Protein AF-A0A7S4RDK3-F1 (afdb_monomer_lite)

InterPro domains:
  IPR013057 Amino acid transporter, transmembrane domain [PF01490] (2-150)

Structure (mmCIF, N/CA/C/O backbone):
data_AF-A0A7S4RDK3-F1
#
_entry.id   AF-A0A7S4RDK3-F1
#
loop_
_atom_site.group_PDB
_atom_site.id
_atom_site.type_symbol
_atom_site.label_atom_id
_atom_site.label_alt_id
_atom_site.label_comp_id
_atom_site.label_asym_id
_atom_site.label_entity_id
_atom_site.label_seq_id
_atom_site.pdbx_PDB_ins_code
_atom_site.Cartn_x
_atom_site.Cartn_y
_atom_site.Cartn_z
_atom_site.occupancy
_atom_site.B_iso_or_equiv
_atom_site.auth_seq_id
_atom_site.auth_comp_id
_atom_site.auth_asym_id
_atom_site.auth_atom_id
_atom_site.pdbx_PDB_model_num
ATOM 1 N N . GLU A 1 1 ? -1.260 7.815 32.170 1.00 63.50 1 GLU A N 1
ATOM 2 C CA . GLU A 1 1 ? -1.475 9.069 31.412 1.00 63.50 1 GLU A CA 1
ATOM 3 C C . GLU A 1 1 ? -0.370 9.360 30.392 1.00 63.50 1 GLU A C 1
ATOM 5 O O . GLU A 1 1 ? -0.649 9.299 29.203 1.00 63.50 1 GLU A O 1
ATOM 10 N N . LYS A 1 2 ? 0.894 9.561 30.806 1.00 80.75 2 LYS A N 1
ATOM 11 C CA . LYS A 1 2 ? 2.005 9.892 29.880 1.00 80.75 2 LYS A CA 1
ATOM 12 C C . LYS A 1 2 ? 2.259 8.850 28.773 1.00 80.75 2 LYS A C 1
ATOM 14 O O . LYS A 1 2 ? 2.540 9.223 27.641 1.00 80.75 2 LYS A O 1
ATOM 19 N N . GLY A 1 3 ? 2.102 7.556 29.074 1.00 85.31 3 GLY A N 1
ATOM 20 C CA . GLY A 1 3 ? 2.278 6.474 28.093 1.00 85.31 3 GLY A CA 1
ATOM 21 C C . GLY A 1 3 ? 1.240 6.479 26.964 1.00 85.31 3 GLY A C 1
ATOM 22 O O . GLY A 1 3 ? 1.606 6.314 25.806 1.00 85.31 3 GLY A O 1
ATOM 23 N N . CYS A 1 4 ? -0.035 6.747 27.271 1.00 84.25 4 CYS A N 1
ATOM 24 C CA . CYS A 1 4 ? -1.098 6.807 26.261 1.00 84.25 4 CYS A CA 1
ATOM 25 C C . CYS A 1 4 ? -0.873 7.949 25.265 1.00 84.25 4 CYS A C 1
ATOM 27 O O . CYS A 1 4 ? -1.130 7.785 24.078 1.00 84.25 4 CYS A O 1
ATOM 29 N N . ILE A 1 5 ? -0.353 9.084 25.743 1.00 89.88 5 ILE A N 1
ATOM 30 C CA . ILE A 1 5 ? -0.029 10.238 24.898 1.00 89.88 5 ILE A CA 1
ATOM 31 C C . ILE A 1 5 ? 1.131 9.898 23.954 1.00 89.88 5 ILE A C 1
ATOM 33 O O . ILE A 1 5 ? 1.032 10.169 22.760 1.00 89.88 5 ILE A O 1
ATOM 37 N N . CYS A 1 6 ? 2.193 9.249 24.451 1.00 91.62 6 CYS A N 1
ATOM 38 C CA . CYS A 1 6 ? 3.289 8.784 23.594 1.00 91.62 6 CYS A CA 1
ATOM 39 C C . CYS A 1 6 ? 2.802 7.804 22.523 1.00 91.62 6 CYS A C 1
ATOM 41 O O . CYS A 1 6 ? 3.094 8.001 21.348 1.00 91.62 6 CYS A O 1
ATOM 43 N N . ILE A 1 7 ? 2.033 6.783 22.910 1.00 89.62 7 ILE A N 1
ATOM 44 C CA . ILE A 1 7 ? 1.526 5.773 21.970 1.00 89.62 7 ILE A CA 1
ATOM 45 C C . ILE A 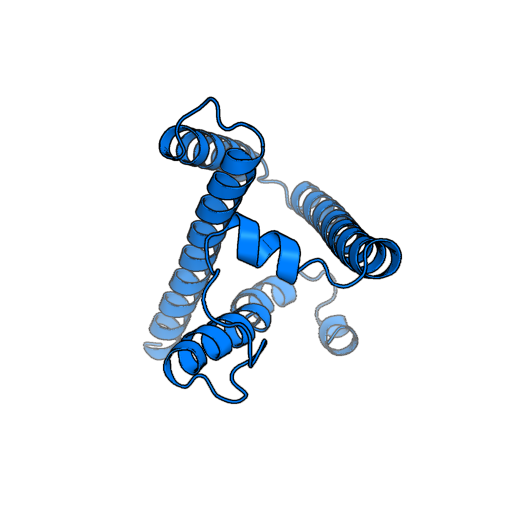1 7 ? 0.620 6.431 20.929 1.00 89.62 7 ILE A C 1
ATOM 47 O O . ILE A 1 7 ? 0.807 6.225 19.736 1.00 89.62 7 ILE A O 1
ATOM 51 N N . SER A 1 8 ? -0.314 7.282 21.360 1.00 87.75 8 SER A N 1
ATOM 52 C CA . SER A 1 8 ? -1.202 7.993 20.442 1.00 87.75 8 SER A CA 1
ATOM 53 C C . SER A 1 8 ? -0.423 8.864 19.457 1.00 87.75 8 SER A C 1
ATOM 55 O O . SER A 1 8 ? -0.755 8.866 18.277 1.00 87.75 8 SER A O 1
ATOM 57 N N . SER A 1 9 ? 0.614 9.572 19.914 1.00 90.69 9 SER A N 1
ATOM 58 C CA . SER A 1 9 ? 1.472 10.393 19.052 1.00 90.69 9 SER A CA 1
ATOM 59 C C . SER A 1 9 ? 2.171 9.556 17.977 1.00 90.69 9 SER A C 1
ATOM 61 O O . SER A 1 9 ? 2.128 9.906 16.799 1.00 90.69 9 SER A O 1
ATOM 63 N N . VAL A 1 10 ? 2.750 8.412 18.362 1.00 91.31 10 VAL A N 1
ATOM 64 C CA . VAL A 1 10 ? 3.424 7.497 17.426 1.00 91.31 10 VAL A CA 1
ATOM 65 C C . VAL A 1 10 ? 2.442 6.934 16.397 1.00 91.31 10 VAL A C 1
ATOM 67 O O . VAL A 1 10 ? 2.738 6.978 15.208 1.00 91.31 10 VAL A O 1
ATOM 70 N N . LEU A 1 11 ? 1.253 6.490 16.819 1.00 90.38 11 LEU A N 1
ATOM 71 C CA . LEU A 1 11 ? 0.239 5.956 15.901 1.00 90.38 11 LEU A CA 1
ATOM 72 C C . LEU A 1 11 ? -0.266 7.013 14.907 1.00 90.38 11 LEU A C 1
ATOM 74 O O . LEU A 1 11 ? -0.461 6.717 13.729 1.00 90.38 11 LEU A O 1
ATOM 78 N N . TYR A 1 12 ? -0.454 8.260 15.353 1.00 89.81 12 TYR A N 1
ATOM 79 C CA . TYR A 1 12 ? -0.811 9.356 14.448 1.00 89.81 12 TYR A CA 1
ATOM 80 C C . TYR A 1 12 ? 0.308 9.660 13.449 1.00 89.81 12 TYR A C 1
ATOM 82 O O . TYR A 1 12 ? 0.024 9.916 12.279 1.00 89.81 12 TYR A O 1
ATOM 90 N N . PHE A 1 13 ? 1.567 9.607 13.887 1.00 92.25 13 PHE A N 1
ATOM 91 C CA . PHE A 1 13 ? 2.714 9.793 13.004 1.00 92.25 13 PHE A CA 1
ATOM 92 C C . PHE A 1 13 ? 2.847 8.659 11.977 1.00 92.25 13 PHE A C 1
ATOM 94 O O . PHE A 1 13 ? 3.096 8.934 10.805 1.00 92.25 13 PHE A O 1
ATOM 101 N N . GLU A 1 14 ? 2.618 7.403 12.375 1.00 90.88 14 GLU A N 1
ATOM 102 C CA . GLU A 1 14 ? 2.571 6.260 11.454 1.00 90.88 14 GLU A CA 1
ATOM 103 C C . GLU A 1 14 ? 1.494 6.445 10.386 1.00 90.88 14 GLU A C 1
ATOM 105 O O . GLU A 1 14 ? 1.795 6.370 9.195 1.00 90.88 14 GLU A O 1
ATOM 110 N N . LEU A 1 15 ? 0.257 6.756 10.791 1.00 89.69 15 LEU A N 1
ATOM 111 C CA . LEU A 1 15 ? -0.847 6.990 9.857 1.00 89.69 15 LEU A CA 1
ATOM 112 C C . LEU A 1 15 ? -0.542 8.143 8.895 1.00 89.69 15 LEU A C 1
ATOM 114 O O . LEU A 1 15 ? -0.794 8.033 7.698 1.00 89.69 15 LEU A O 1
ATOM 118 N N . PHE A 1 16 ? 0.038 9.234 9.395 1.00 90.44 16 PHE A N 1
ATOM 119 C CA . PHE A 1 16 ? 0.457 10.357 8.561 1.00 90.44 16 PHE A CA 1
ATOM 120 C C . PHE A 1 16 ? 1.540 9.956 7.548 1.00 90.44 16 PHE A C 1
ATOM 122 O O . PHE A 1 16 ? 1.427 10.281 6.366 1.00 90.44 16 PHE A O 1
ATOM 129 N N . SER A 1 17 ? 2.559 9.211 7.981 1.00 90.69 17 SER A N 1
ATOM 130 C CA . SER A 1 17 ? 3.629 8.722 7.105 1.00 90.69 17 SER A CA 1
ATOM 131 C C . SER A 1 17 ? 3.087 7.813 5.995 1.00 90.69 17 SER A C 1
ATOM 133 O O . SER A 1 17 ? 3.425 7.993 4.825 1.00 90.69 17 SER A O 1
ATOM 135 N N . VAL A 1 18 ? 2.165 6.902 6.331 1.00 89.56 18 VAL A N 1
ATOM 136 C CA . VAL A 1 18 ? 1.473 6.028 5.365 1.00 89.56 18 VAL A CA 1
ATOM 137 C C . VAL A 1 18 ? 0.741 6.850 4.298 1.00 89.56 18 VAL A C 1
ATOM 139 O O . VAL A 1 18 ? 0.847 6.550 3.108 1.00 89.56 18 VAL A O 1
ATOM 142 N N . LEU A 1 19 ? 0.038 7.918 4.694 1.00 87.62 19 LEU A N 1
ATOM 143 C CA . LEU A 1 19 ? -0.643 8.808 3.747 1.00 87.62 19 LEU A CA 1
ATOM 144 C C . LEU A 1 19 ? 0.343 9.490 2.790 1.00 87.62 19 LEU A C 1
ATOM 146 O O . LEU A 1 19 ? 0.092 9.538 1.585 1.00 87.62 19 LEU A O 1
ATOM 150 N N . CYS A 1 20 ? 1.474 9.979 3.301 1.00 89.19 20 CYS A N 1
ATOM 151 C CA . CYS A 1 20 ? 2.523 10.576 2.475 1.00 89.19 20 CYS A CA 1
ATOM 152 C C . CYS A 1 20 ? 3.077 9.577 1.448 1.00 89.19 20 CYS A C 1
ATOM 154 O O . CYS A 1 20 ? 3.203 9.922 0.272 1.00 89.19 20 CYS A O 1
ATOM 156 N N . ILE A 1 21 ? 3.353 8.336 1.867 1.00 89.88 21 ILE A N 1
ATOM 157 C CA . ILE A 1 21 ? 3.845 7.268 0.982 1.00 89.88 21 ILE A CA 1
ATOM 158 C C . ILE A 1 21 ? 2.839 6.988 -0.142 1.00 89.88 21 ILE A C 1
ATOM 160 O O . ILE A 1 21 ? 3.235 6.884 -1.303 1.00 89.88 21 ILE A O 1
ATOM 164 N N . PHE A 1 22 ? 1.538 6.928 0.163 1.00 87.62 22 PHE A N 1
ATOM 165 C CA . PHE A 1 22 ? 0.516 6.720 -0.865 1.00 87.62 22 PHE A CA 1
ATOM 166 C C . PHE A 1 22 ? 0.413 7.877 -1.860 1.00 87.62 22 PHE A C 1
ATOM 168 O O . PHE A 1 22 ? 0.269 7.624 -3.055 1.00 87.62 22 PHE A O 1
ATOM 175 N N . ILE A 1 23 ? 0.521 9.131 -1.410 1.00 87.06 23 ILE A N 1
ATOM 176 C CA . ILE A 1 23 ? 0.516 10.292 -2.316 1.00 87.06 23 ILE A CA 1
ATOM 177 C C . ILE A 1 23 ? 1.714 10.239 -3.267 1.00 87.06 23 ILE A C 1
ATOM 179 O O . ILE A 1 23 ? 1.546 10.458 -4.467 1.00 87.06 23 ILE A O 1
ATOM 183 N N . VAL A 1 24 ? 2.906 9.921 -2.751 1.00 88.19 24 VAL A N 1
ATOM 184 C CA . VAL A 1 24 ? 4.114 9.788 -3.578 1.00 88.19 24 VAL A CA 1
ATOM 185 C C . VAL A 1 24 ? 3.950 8.657 -4.589 1.00 88.19 24 VAL A C 1
ATOM 187 O O . VAL A 1 24 ? 4.120 8.884 -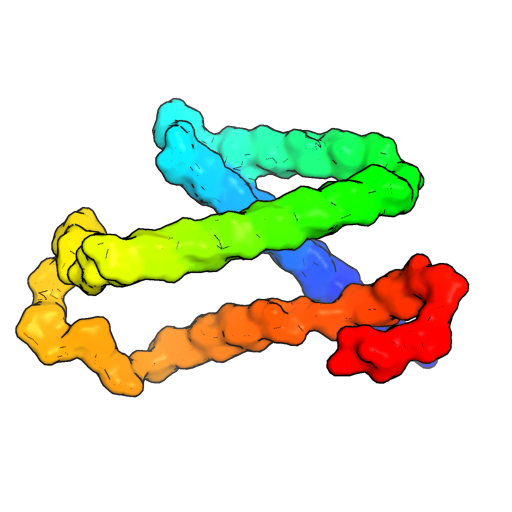5.783 1.00 88.19 24 VAL A O 1
ATOM 190 N N . SER A 1 25 ? 3.516 7.478 -4.139 1.00 87.81 25 SER A N 1
ATOM 191 C CA . SER A 1 25 ? 3.319 6.315 -5.010 1.00 87.81 25 SER A CA 1
ATOM 192 C C . SER A 1 25 ? 2.281 6.568 -6.109 1.00 87.81 25 SER A C 1
ATOM 194 O O . SER A 1 25 ? 2.492 6.185 -7.258 1.00 87.81 25 SER A O 1
ATOM 196 N N . LEU A 1 26 ? 1.179 7.258 -5.802 1.00 86.50 26 LEU A N 1
ATOM 197 C CA . LEU A 1 26 ? 0.193 7.661 -6.807 1.00 86.50 26 LEU A CA 1
ATOM 198 C C . LEU A 1 26 ? 0.767 8.663 -7.815 1.00 86.50 26 LEU A C 1
ATOM 200 O O . LEU A 1 26 ? 0.467 8.564 -9.004 1.00 86.50 26 LEU A O 1
ATOM 204 N N . GLY A 1 27 ? 1.592 9.607 -7.352 1.00 85.25 27 GLY A N 1
ATOM 205 C CA . GLY A 1 27 ? 2.311 1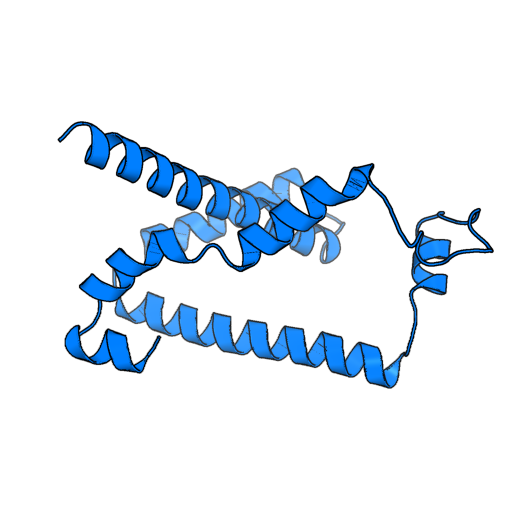0.544 -8.214 1.00 85.25 27 GLY A CA 1
ATOM 206 C C . GLY A 1 27 ? 3.226 9.826 -9.206 1.00 85.25 27 GLY A C 1
ATOM 207 O O . GLY A 1 27 ? 3.161 10.113 -10.399 1.00 85.25 27 GLY A O 1
ATOM 208 N N . ASP A 1 28 ? 3.996 8.845 -8.734 1.00 85.44 28 ASP A N 1
ATOM 209 C CA . ASP A 1 28 ? 4.890 8.042 -9.574 1.00 85.44 28 ASP A CA 1
ATOM 210 C C . ASP A 1 28 ? 4.117 7.186 -10.588 1.00 85.44 28 ASP A C 1
ATOM 212 O O . ASP A 1 28 ? 4.472 7.147 -11.766 1.00 85.44 28 ASP A O 1
ATOM 216 N N . HIS A 1 29 ? 3.023 6.536 -10.172 1.00 86.62 29 HIS A N 1
ATOM 217 C CA . HIS A 1 29 ? 2.181 5.748 -11.080 1.00 86.62 29 HIS A CA 1
ATOM 218 C C . HIS A 1 29 ? 1.539 6.608 -12.174 1.00 86.62 29 HIS A C 1
ATOM 220 O O . HIS A 1 29 ? 1.465 6.189 -13.330 1.00 86.62 29 HIS A O 1
ATOM 226 N N . LEU A 1 30 ? 1.099 7.821 -11.832 1.00 84.69 30 LEU A N 1
ATOM 227 C CA . LEU A 1 30 ? 0.553 8.764 -12.805 1.00 84.69 30 LEU A CA 1
ATOM 228 C C . LEU A 1 30 ? 1.653 9.306 -13.733 1.00 84.69 30 LEU A C 1
ATOM 230 O O . LEU A 1 30 ? 1.431 9.403 -14.937 1.00 84.69 30 LEU A O 1
ATOM 234 N N . HIS A 1 31 ? 2.849 9.529 -13.175 1.00 82.94 31 HIS A N 1
ATOM 235 C CA . HIS A 1 31 ? 4.145 9.635 -13.851 1.00 82.94 31 HIS A CA 1
ATOM 236 C C . HIS A 1 31 ? 4.277 8.684 -15.039 1.00 82.94 31 HIS A C 1
ATOM 238 O O . HIS A 1 31 ? 4.416 9.069 -16.201 1.00 82.94 31 HIS A O 1
ATOM 244 N N . LEU A 1 32 ? 4.236 7.398 -14.707 1.00 83.50 32 LEU A N 1
ATOM 245 C CA . LEU A 1 32 ? 4.422 6.312 -15.660 1.00 83.50 32 LEU A CA 1
ATOM 246 C C . LEU A 1 32 ? 3.328 6.277 -16.735 1.00 83.50 32 LEU A C 1
ATOM 248 O O . LEU A 1 32 ? 3.609 5.880 -17.864 1.00 83.50 32 LEU A O 1
ATOM 252 N N . LEU A 1 33 ? 2.102 6.694 -16.406 1.00 84.25 33 LEU A N 1
ATOM 253 C CA . LEU A 1 33 ? 0.979 6.696 -17.343 1.00 84.25 33 LEU A CA 1
ATOM 254 C C . LEU A 1 33 ? 0.991 7.909 -18.289 1.00 84.25 33 LEU A C 1
ATOM 256 O O . LEU A 1 33 ? 0.621 7.781 -19.455 1.00 84.25 33 LEU A O 1
ATOM 260 N N . ILE A 1 34 ? 1.395 9.085 -17.798 1.00 83.62 34 ILE A N 1
ATOM 261 C CA . ILE A 1 34 ? 1.392 10.352 -18.540 1.00 83.62 34 ILE A CA 1
ATOM 262 C C . ILE A 1 34 ? 2.756 11.041 -18.355 1.00 83.62 34 ILE A C 1
ATOM 264 O O . ILE A 1 34 ? 2.900 11.953 -17.542 1.00 83.62 34 ILE A O 1
ATOM 268 N N . PRO A 1 35 ? 3.777 10.675 -19.147 1.00 79.81 35 PRO A N 1
ATOM 269 C CA . PRO A 1 35 ? 5.118 11.248 -19.008 1.00 79.81 35 PRO A CA 1
ATOM 270 C C . PRO A 1 35 ? 5.221 12.704 -19.500 1.00 79.81 35 PRO A C 1
ATOM 272 O O . PRO A 1 35 ? 6.275 13.326 -19.387 1.00 79.81 35 PRO A O 1
ATOM 275 N N . SER A 1 36 ? 4.148 13.271 -20.065 1.00 77.38 36 SER A N 1
ATOM 276 C CA . SER A 1 36 ? 4.139 14.623 -20.641 1.00 77.38 36 SER A CA 1
ATOM 277 C C . SER A 1 36 ? 4.121 15.750 -19.604 1.00 77.38 36 SER A C 1
ATOM 279 O O . SER A 1 36 ? 4.433 16.891 -19.941 1.00 77.38 36 SER A O 1
ATOM 281 N N . ILE A 1 37 ? 3.766 15.456 -18.352 1.00 77.06 37 ILE A N 1
ATOM 282 C CA . ILE A 1 37 ? 3.679 16.439 -17.267 1.00 77.06 37 ILE A CA 1
ATOM 283 C C . ILE A 1 37 ? 4.726 16.097 -16.195 1.00 77.06 37 ILE A C 1
ATOM 285 O O . ILE A 1 37 ? 4.978 14.930 -15.894 1.00 77.06 37 ILE A O 1
ATOM 289 N N . SER A 1 38 ? 5.343 17.120 -15.595 1.00 77.00 38 SER A N 1
ATOM 290 C CA . SER A 1 38 ? 6.348 16.957 -14.534 1.00 77.00 38 SER A CA 1
ATOM 291 C C . SER A 1 38 ? 5.812 16.155 -13.337 1.00 77.00 38 SER A C 1
ATOM 293 O O . SER A 1 38 ? 4.670 16.347 -12.913 1.00 77.00 38 SER A O 1
ATOM 295 N N . MET A 1 39 ? 6.657 15.300 -12.751 1.00 73.31 39 MET A N 1
ATOM 296 C CA . MET A 1 39 ? 6.357 14.517 -11.540 1.00 73.31 39 MET A CA 1
ATOM 297 C C . MET A 1 39 ? 5.787 15.377 -10.410 1.00 73.31 39 MET A C 1
ATOM 299 O O . MET A 1 39 ? 4.776 15.035 -9.799 1.00 73.31 39 MET A O 1
ATOM 303 N N . THR A 1 40 ? 6.386 16.546 -10.175 1.00 74.50 40 THR A N 1
ATOM 304 C CA . THR A 1 40 ? 5.960 17.466 -9.114 1.00 74.50 40 THR A CA 1
ATOM 305 C C . THR A 1 40 ? 4.527 17.950 -9.330 1.00 74.50 40 THR A C 1
ATOM 307 O O . THR A 1 40 ? 3.750 18.040 -8.382 1.00 74.50 40 THR A O 1
ATOM 310 N N . SER A 1 41 ? 4.144 18.215 -10.580 1.00 76.50 41 SER A N 1
ATOM 311 C CA . SER A 1 41 ? 2.785 18.634 -10.919 1.00 76.50 41 SER A CA 1
ATOM 312 C C . SER A 1 41 ? 1.782 17.500 -10.708 1.00 76.50 41 SER A C 1
ATOM 314 O O . SER A 1 41 ? 0.709 17.750 -10.166 1.00 76.50 41 SER A O 1
ATOM 316 N N . HIS A 1 42 ? 2.135 16.253 -11.038 1.00 79.12 42 HIS A N 1
ATOM 317 C CA . HIS A 1 42 ? 1.284 15.096 -10.747 1.00 79.12 42 HIS A CA 1
ATOM 318 C C . HIS A 1 42 ? 1.074 14.884 -9.250 1.00 79.12 42 HIS A C 1
ATOM 320 O O . HIS A 1 42 ? -0.064 14.698 -8.827 1.00 79.12 42 HIS A O 1
ATOM 326 N N . MET A 1 43 ? 2.127 14.985 -8.435 1.00 74.50 43 MET A N 1
ATOM 327 C CA . MET A 1 43 ? 2.001 14.874 -6.978 1.00 74.50 43 MET A CA 1
ATOM 328 C C . MET A 1 43 ? 1.062 15.943 -6.405 1.00 74.50 43 MET A C 1
ATOM 330 O O . MET A 1 43 ? 0.228 15.638 -5.555 1.00 74.50 43 MET A O 1
ATOM 334 N N . ILE A 1 44 ? 1.147 17.185 -6.899 1.00 76.94 44 ILE A N 1
ATOM 335 C CA . ILE A 1 44 ? 0.265 18.285 -6.479 1.00 76.94 44 ILE A CA 1
ATOM 336 C C . ILE A 1 44 ? -1.184 18.022 -6.908 1.00 76.94 44 ILE A C 1
ATOM 338 O O . ILE A 1 44 ? -2.100 18.211 -6.108 1.00 76.94 44 ILE A O 1
ATOM 342 N N . ILE A 1 45 ? -1.403 17.555 -8.141 1.00 80.31 45 ILE A N 1
ATOM 343 C CA . ILE A 1 45 ? -2.739 17.219 -8.652 1.00 80.31 45 ILE A CA 1
ATOM 344 C C . ILE A 1 45 ? -3.353 16.083 -7.833 1.00 80.31 45 ILE A C 1
ATOM 346 O O . ILE A 1 45 ? -4.505 16.190 -7.418 1.00 80.31 45 ILE A O 1
ATOM 350 N N . VAL A 1 46 ? -2.591 15.024 -7.555 1.00 79.38 46 VAL A N 1
ATOM 351 C CA . VAL A 1 46 ? -3.024 13.892 -6.726 1.00 79.38 46 VAL A CA 1
ATOM 352 C C . VAL A 1 46 ? -3.358 14.363 -5.314 1.00 79.38 46 VAL A C 1
ATOM 354 O O . VAL A 1 46 ? -4.449 14.076 -4.829 1.00 79.38 46 VAL A O 1
ATOM 357 N N . ALA A 1 47 ? -2.480 15.139 -4.672 1.00 76.31 47 ALA A N 1
ATOM 358 C CA . ALA A 1 47 ? -2.722 15.669 -3.333 1.00 76.31 47 ALA A CA 1
ATOM 359 C C . ALA A 1 47 ? -3.997 16.525 -3.287 1.00 76.31 47 ALA A C 1
ATOM 361 O O . ALA A 1 47 ? -4.850 16.320 -2.426 1.00 76.31 47 ALA A O 1
ATOM 362 N N . HIS A 1 48 ? -4.184 17.430 -4.249 1.00 77.50 48 HIS A N 1
ATOM 363 C CA . HIS A 1 48 ? -5.383 18.262 -4.330 1.00 77.50 48 HIS A CA 1
ATOM 364 C C . HIS A 1 48 ? -6.647 17.420 -4.570 1.00 77.50 48 HIS A C 1
ATOM 366 O O . HIS A 1 48 ? -7.649 17.579 -3.874 1.00 77.50 48 HIS A O 1
ATOM 372 N N . THR A 1 49 ? -6.569 16.455 -5.488 1.00 78.94 49 THR A N 1
ATOM 373 C CA . THR A 1 49 ? -7.675 15.557 -5.849 1.00 78.94 49 THR A CA 1
ATOM 374 C C . THR A 1 49 ? -8.036 14.585 -4.735 1.00 78.94 49 THR A C 1
ATOM 376 O O . THR A 1 49 ? -9.181 14.167 -4.686 1.00 78.94 49 THR A O 1
ATOM 379 N N . LEU A 1 50 ? -7.117 14.225 -3.832 1.00 76.69 50 LEU A N 1
ATOM 380 C CA . LEU A 1 50 ? -7.411 13.411 -2.646 1.00 76.69 50 LEU A CA 1
ATOM 381 C C . LEU A 1 50 ? -7.941 14.246 -1.481 1.00 76.69 50 LEU A C 1
ATOM 383 O O . LEU A 1 50 ? -8.845 13.803 -0.774 1.00 76.69 50 LEU A O 1
ATOM 387 N N . ILE A 1 51 ? -7.434 15.464 -1.285 1.00 74.81 51 ILE A N 1
ATOM 388 C CA . ILE A 1 51 ? -7.891 16.350 -0.205 1.00 74.81 51 ILE A CA 1
ATOM 389 C C . ILE A 1 51 ? -9.358 16.754 -0.411 1.00 74.81 51 ILE A C 1
ATOM 391 O O . ILE A 1 51 ? -10.130 16.750 0.547 1.00 74.81 51 ILE A O 1
ATOM 395 N N . ILE A 1 52 ? -9.769 17.036 -1.652 1.00 73.25 52 ILE A N 1
ATOM 396 C CA . ILE A 1 52 ? -11.145 17.432 -1.997 1.00 73.25 52 ILE A CA 1
ATOM 397 C C . ILE A 1 52 ? -12.203 16.394 -1.555 1.00 73.25 52 ILE A C 1
ATOM 399 O O . ILE A 1 52 ? -13.102 16.756 -0.795 1.00 73.25 52 ILE A O 1
ATOM 403 N N . PRO A 1 53 ? -12.135 15.108 -1.951 1.00 66.81 53 PRO A N 1
ATOM 404 C CA . PRO A 1 53 ? -13.075 14.088 -1.513 1.00 66.81 53 PRO A CA 1
ATOM 405 C C . PRO A 1 53 ? -12.886 13.751 -0.036 1.00 66.81 53 PRO A C 1
ATOM 407 O O . PRO A 1 53 ? -13.877 13.489 0.630 1.00 66.81 53 PRO A O 1
ATOM 410 N N . THR A 1 54 ? -11.675 13.827 0.525 1.00 68.00 54 THR A N 1
ATOM 411 C CA . THR A 1 54 ? -11.476 13.593 1.969 1.00 68.00 54 THR A CA 1
ATOM 412 C C . THR A 1 54 ? -12.191 14.653 2.818 1.00 68.00 54 THR A C 1
ATOM 414 O O . THR A 1 54 ? -12.753 14.332 3.863 1.00 68.00 54 THR A O 1
ATOM 417 N N . ALA A 1 55 ? -12.257 15.903 2.345 1.00 66.31 55 ALA A N 1
ATOM 418 C CA . ALA A 1 55 ? -13.026 16.969 2.986 1.00 66.31 55 ALA A CA 1
ATOM 419 C C . ALA A 1 55 ? -14.550 16.834 2.775 1.00 66.31 55 ALA A C 1
ATOM 421 O O . ALA A 1 55 ? -15.328 17.255 3.635 1.00 66.31 55 ALA A O 1
ATOM 422 N N . LEU A 1 56 ? -14.986 16.242 1.654 1.00 61.94 56 LEU A N 1
ATOM 423 C CA . LEU A 1 56 ? -16.402 16.131 1.273 1.00 61.94 56 LEU A CA 1
ATOM 424 C C . LEU A 1 56 ? -17.078 14.830 1.754 1.00 61.94 56 LEU A C 1
ATOM 426 O O . LEU A 1 56 ? -18.274 14.824 2.039 1.00 61.94 56 LEU A O 1
ATOM 430 N N . LEU A 1 57 ? -16.328 13.733 1.908 1.00 57.88 57 LEU A N 1
ATOM 431 C CA . LEU A 1 57 ? -16.794 12.404 2.336 1.00 57.88 57 LEU A CA 1
ATOM 432 C C . LEU A 1 57 ? -17.003 12.318 3.859 1.00 57.88 57 LEU A C 1
ATOM 434 O O . LEU A 1 57 ? -16.633 11.345 4.512 1.00 57.88 57 LEU A O 1
ATOM 438 N N . ARG A 1 58 ? -17.667 13.324 4.439 1.00 57.19 58 ARG A N 1
ATOM 439 C CA . ARG A 1 58 ? -18.006 13.387 5.872 1.00 57.19 58 ARG A CA 1
ATOM 440 C C . ARG A 1 58 ? -19.040 12.330 6.295 1.00 57.19 58 ARG A C 1
ATOM 442 O O . ARG A 1 58 ? -19.360 12.215 7.476 1.00 57.19 58 ARG A O 1
ATOM 449 N N . THR A 1 59 ? -19.584 11.557 5.352 1.00 61.69 59 THR A N 1
ATOM 450 C CA . THR A 1 59 ? -20.575 10.510 5.627 1.00 61.69 59 THR A CA 1
ATOM 451 C C . THR A 1 59 ? -19.920 9.118 5.614 1.00 61.69 59 THR A C 1
ATOM 453 O O . THR A 1 59 ? -19.441 8.683 4.563 1.00 61.69 59 THR A O 1
ATOM 456 N N . PRO A 1 60 ? -19.967 8.351 6.723 1.00 63.34 60 PRO A N 1
ATOM 457 C CA . PRO A 1 60 ? -19.279 7.055 6.863 1.00 63.34 60 PRO A CA 1
ATOM 458 C C . PRO A 1 60 ? -19.714 5.988 5.839 1.00 63.34 60 PRO A C 1
ATOM 460 O O . PRO A 1 60 ? -18.990 5.030 5.579 1.00 63.34 60 PRO A O 1
ATOM 463 N N . ARG A 1 61 ? -20.881 6.161 5.204 1.00 68.62 61 ARG A N 1
ATOM 464 C CA . ARG A 1 61 ? -21.416 5.240 4.191 1.00 68.62 61 ARG A CA 1
ATOM 465 C C . ARG A 1 61 ? -20.632 5.253 2.874 1.00 68.62 61 ARG A C 1
ATOM 467 O O . ARG A 1 61 ? -20.478 4.202 2.261 1.00 68.62 61 ARG A O 1
ATOM 474 N N . HIS A 1 62 ? -20.125 6.407 2.440 1.00 71.62 62 HIS A N 1
ATOM 475 C CA . HIS A 1 62 ? -19.366 6.492 1.187 1.00 71.62 62 HIS A CA 1
ATOM 476 C C . HIS A 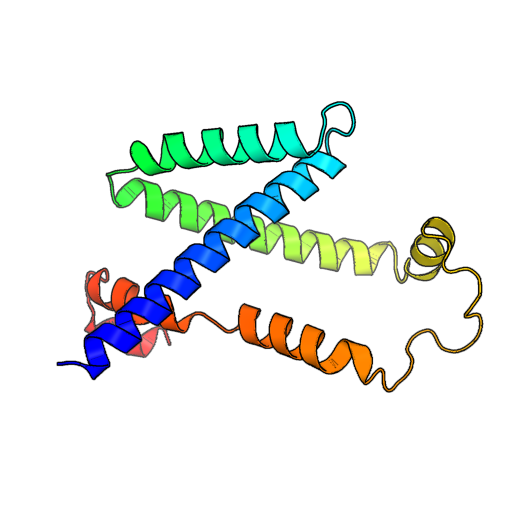1 62 ? -17.952 5.918 1.332 1.00 71.62 62 HIS A C 1
ATOM 478 O O . HIS A 1 62 ? -17.439 5.310 0.395 1.00 71.62 62 HIS A O 1
ATOM 484 N N . LEU A 1 63 ? -17.363 6.025 2.527 1.00 76.31 63 LEU A N 1
ATOM 485 C CA . LEU A 1 63 ? -16.059 5.438 2.834 1.00 76.31 63 LEU A CA 1
ATOM 486 C C . LEU A 1 63 ? -16.094 3.901 2.763 1.00 76.31 63 LEU A C 1
ATOM 488 O O . LEU A 1 63 ? -15.167 3.279 2.251 1.00 76.31 63 LEU A O 1
ATOM 492 N N . SER A 1 64 ? -17.200 3.287 3.199 1.00 80.19 64 SER A N 1
ATOM 493 C CA . SER A 1 64 ? -17.409 1.839 3.069 1.00 80.19 64 SER A CA 1
ATOM 494 C C . SER A 1 64 ? -17.488 1.389 1.605 1.00 80.19 64 SER A C 1
ATOM 496 O O . SER A 1 64 ? -16.894 0.372 1.257 1.00 80.19 64 SER A O 1
ATOM 498 N N . TYR A 1 65 ? -18.147 2.158 0.732 1.00 82.19 65 TYR A N 1
ATOM 499 C CA . TYR A 1 65 ? -18.188 1.854 -0.703 1.00 82.19 65 TYR A CA 1
ATOM 500 C C . TYR A 1 65 ? -16.800 1.962 -1.349 1.00 82.19 65 TYR A C 1
ATOM 502 O O . TYR A 1 65 ? -16.400 1.077 -2.102 1.00 82.19 65 TYR A O 1
ATOM 510 N N . LEU A 1 66 ? -16.037 3.004 -0.999 1.00 83.94 66 LEU A N 1
ATOM 511 C CA . LEU A 1 66 ? -14.668 3.186 -1.484 1.00 83.94 66 LEU A CA 1
ATOM 512 C C . LEU A 1 66 ? -13.752 2.022 -1.070 1.00 83.94 66 LEU A C 1
ATOM 514 O O . LEU A 1 66 ? -12.950 1.566 -1.879 1.00 83.94 66 LEU A O 1
ATOM 518 N N . SER A 1 67 ? -13.916 1.495 0.147 1.00 86.31 67 SER A N 1
ATOM 519 C CA . SER A 1 67 ? -13.179 0.315 0.624 1.00 86.31 67 SER A CA 1
ATOM 520 C C . SER A 1 67 ? -13.466 -0.945 -0.209 1.00 86.31 67 SER A C 1
ATOM 522 O O . SER A 1 67 ? -12.542 -1.665 -0.592 1.00 86.31 67 SER A O 1
ATOM 524 N N . VAL A 1 68 ? -14.733 -1.188 -0.569 1.00 90.62 68 VAL A N 1
ATOM 525 C CA . VAL A 1 68 ? -15.107 -2.315 -1.445 1.00 90.62 68 VAL A CA 1
ATOM 526 C C . VAL A 1 68 ? -14.486 -2.156 -2.831 1.00 90.62 68 VAL A C 1
ATOM 528 O O . VAL A 1 68 ? -13.892 -3.102 -3.342 1.00 90.62 68 VAL A O 1
ATOM 531 N N . VAL A 1 69 ? -14.562 -0.958 -3.419 1.00 91.00 69 VAL A N 1
ATOM 532 C CA . VAL A 1 69 ? -13.918 -0.661 -4.709 1.00 91.00 69 VAL A CA 1
ATOM 533 C C . VAL A 1 69 ? -12.409 -0.898 -4.630 1.00 91.00 69 VAL A C 1
ATOM 535 O O . VAL A 1 69 ? -11.850 -1.545 -5.512 1.00 91.00 69 VAL A O 1
ATOM 538 N N . GLY A 1 70 ? -11.762 -0.446 -3.552 1.00 88.81 70 GLY A N 1
ATOM 539 C CA . GLY A 1 70 ? -10.343 -0.692 -3.298 1.00 88.81 70 GLY A CA 1
ATOM 540 C C . GLY A 1 70 ? -10.008 -2.181 -3.223 1.00 88.81 70 GLY A C 1
ATOM 541 O O . GLY A 1 70 ? -9.040 -2.618 -3.832 1.00 88.81 70 GLY A O 1
ATOM 542 N N . THR A 1 71 ? -10.845 -2.977 -2.556 1.00 92.56 71 THR A N 1
ATOM 543 C CA . THR A 1 71 ? -10.653 -4.432 -2.436 1.00 92.56 71 THR A CA 1
ATOM 544 C C . THR A 1 71 ? -10.797 -5.139 -3.785 1.00 92.56 71 THR A C 1
ATOM 546 O O . THR A 1 71 ? -10.017 -6.024 -4.121 1.00 92.56 71 THR A O 1
ATOM 549 N N . VAL A 1 72 ? -11.771 -4.742 -4.607 1.00 95.69 72 VAL A N 1
ATOM 550 C CA . VAL A 1 72 ? -11.908 -5.294 -5.964 1.00 95.69 72 VAL A CA 1
ATOM 551 C C . VAL A 1 72 ? -10.711 -4.897 -6.831 1.00 95.69 72 VAL A C 1
ATOM 553 O O . VAL A 1 72 ? -10.191 -5.727 -7.574 1.00 95.69 72 VAL A O 1
ATOM 556 N N . ALA A 1 73 ? -10.232 -3.656 -6.704 1.00 93.31 73 ALA A N 1
ATOM 557 C CA . ALA A 1 73 ? -9.048 -3.187 -7.414 1.00 93.31 73 ALA A CA 1
ATOM 558 C C . ALA A 1 73 ? -7.784 -3.971 -7.017 1.00 93.31 73 ALA A C 1
ATOM 560 O O . ALA A 1 73 ? -7.024 -4.366 -7.899 1.00 93.31 73 ALA A O 1
ATOM 561 N N . THR A 1 74 ? -7.570 -4.263 -5.728 1.00 93.12 74 THR A N 1
ATOM 562 C CA . THR A 1 74 ? -6.414 -5.065 -5.291 1.00 93.12 74 THR A CA 1
ATOM 563 C C . THR A 1 74 ? -6.485 -6.497 -5.814 1.00 93.12 74 THR A C 1
ATOM 565 O O . THR A 1 74 ? -5.480 -7.002 -6.311 1.00 93.12 74 THR A O 1
ATOM 568 N N . ILE A 1 75 ? -7.663 -7.132 -5.797 1.00 95.94 75 ILE A N 1
ATOM 569 C CA . ILE A 1 75 ? -7.865 -8.463 -6.393 1.00 95.94 75 ILE A CA 1
ATOM 570 C C . ILE A 1 75 ? -7.535 -8.439 -7.892 1.00 95.94 75 ILE A C 1
ATOM 572 O O . ILE A 1 75 ? -6.821 -9.315 -8.378 1.00 95.94 75 ILE A O 1
ATOM 576 N N . ALA A 1 76 ? -8.008 -7.426 -8.622 1.00 95.31 76 ALA A N 1
ATOM 577 C CA . ALA A 1 76 ? -7.734 -7.285 -10.049 1.00 95.31 76 ALA A CA 1
ATOM 578 C C . ALA A 1 76 ? -6.232 -7.125 -10.342 1.00 95.31 76 ALA A C 1
ATOM 580 O O . ALA A 1 76 ? -5.726 -7.760 -11.264 1.00 95.31 76 ALA A O 1
ATOM 581 N N . VAL A 1 77 ? -5.508 -6.336 -9.540 1.00 92.88 77 VAL A N 1
ATOM 582 C CA . VAL A 1 77 ? -4.049 -6.175 -9.672 1.00 92.88 77 VAL A CA 1
ATOM 583 C C . VAL A 1 77 ? -3.321 -7.492 -9.407 1.00 92.88 77 VAL A C 1
ATOM 585 O O . VAL A 1 77 ? -2.452 -7.868 -10.190 1.00 92.88 77 VAL A O 1
ATOM 588 N N . VAL A 1 78 ? -3.692 -8.232 -8.357 1.00 94.69 78 VAL A N 1
ATOM 589 C CA . VAL A 1 78 ? -3.095 -9.546 -8.064 1.00 94.69 78 VAL A CA 1
ATOM 590 C C . VAL A 1 78 ? -3.316 -10.512 -9.226 1.00 94.69 78 VAL A C 1
ATOM 592 O O . VAL A 1 78 ? -2.371 -11.155 -9.679 1.00 94.69 78 VAL A O 1
ATOM 595 N N . LEU A 1 79 ? -4.539 -10.574 -9.758 1.00 95.25 79 LEU A N 1
ATOM 596 C CA . LEU A 1 79 ? -4.849 -11.405 -10.920 1.00 95.25 79 LEU A CA 1
ATOM 597 C C . LEU A 1 79 ? -4.049 -10.980 -12.152 1.00 95.25 79 LEU A C 1
ATOM 599 O O . LEU A 1 79 ? -3.505 -11.842 -12.834 1.00 95.25 79 LEU A O 1
ATOM 603 N N . ALA A 1 80 ? -3.925 -9.679 -12.420 1.00 92.44 80 ALA A N 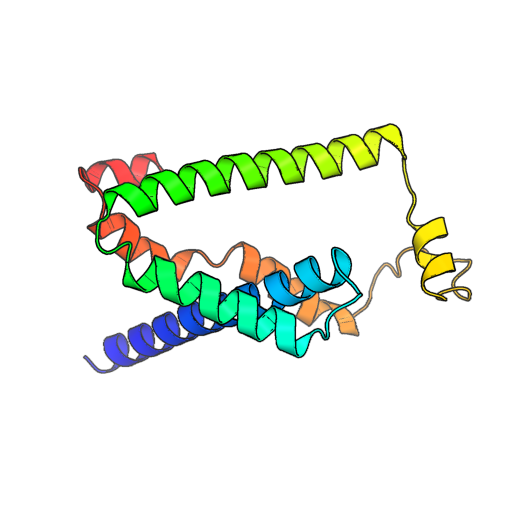1
ATOM 604 C CA . ALA A 1 80 ? -3.132 -9.178 -13.536 1.00 92.44 80 ALA A CA 1
ATOM 605 C C . ALA A 1 80 ? -1.660 -9.608 -13.424 1.00 92.44 80 ALA A C 1
ATOM 607 O O . ALA A 1 80 ? -1.092 -10.081 -14.407 1.00 92.44 80 ALA A O 1
ATOM 608 N N . VAL A 1 81 ? -1.062 -9.523 -12.230 1.00 90.81 81 VAL A N 1
ATOM 609 C CA . VAL A 1 81 ? 0.325 -9.955 -11.987 1.00 90.81 81 VAL A CA 1
ATOM 610 C C . VAL A 1 81 ? 0.474 -11.465 -12.180 1.00 90.81 81 VAL A C 1
ATOM 612 O O . VAL A 1 81 ? 1.388 -11.901 -12.877 1.00 90.81 81 VAL A O 1
ATOM 615 N N . VAL A 1 82 ? -0.434 -12.267 -11.616 1.00 92.12 82 VAL A N 1
ATOM 616 C CA . VAL A 1 82 ? -0.394 -13.734 -11.741 1.00 92.12 82 VAL A CA 1
ATOM 617 C C . VAL A 1 82 ? -0.574 -14.170 -13.195 1.00 92.12 82 VAL A C 1
ATOM 619 O O . VAL A 1 82 ? 0.191 -14.996 -13.681 1.00 92.12 82 VAL A O 1
ATOM 622 N N . LEU A 1 83 ? -1.545 -13.600 -13.912 1.00 91.62 83 LEU A N 1
ATOM 623 C CA . LEU A 1 83 ? -1.790 -13.922 -15.318 1.00 91.62 83 LEU A CA 1
ATOM 624 C C . LEU A 1 83 ? -0.618 -13.507 -16.206 1.00 91.62 83 LEU A C 1
ATOM 626 O O . LEU A 1 83 ? -0.205 -14.291 -17.054 1.00 91.62 83 LEU A O 1
ATOM 630 N N . THR A 1 84 ? -0.050 -12.319 -15.979 1.00 88.25 84 THR A N 1
ATOM 631 C CA . THR A 1 84 ? 1.152 -11.873 -16.699 1.00 88.25 84 THR A CA 1
ATOM 632 C C . THR A 1 84 ? 2.296 -12.854 -16.462 1.00 88.25 84 THR A C 1
ATOM 634 O O . THR A 1 84 ? 2.896 -13.325 -17.416 1.00 88.25 84 THR A O 1
ATOM 637 N N . CYS A 1 85 ? 2.535 -13.255 -15.211 1.00 86.69 85 CYS A N 1
ATOM 638 C CA . CYS A 1 85 ? 3.565 -14.237 -14.875 1.00 86.69 85 CYS A CA 1
ATOM 639 C C . CYS A 1 85 ? 3.351 -15.593 -15.581 1.00 86.69 85 CYS A C 1
ATOM 641 O O . CYS A 1 85 ? 4.304 -16.196 -16.066 1.00 86.69 85 CYS A O 1
ATOM 643 N N . LEU A 1 86 ? 2.102 -16.062 -15.691 1.00 88.50 86 LEU A N 1
ATOM 644 C CA . LEU A 1 86 ? 1.777 -17.334 -16.348 1.00 88.50 86 LEU A CA 1
ATOM 645 C C . LEU A 1 86 ? 1.909 -17.290 -17.878 1.00 88.50 86 LEU A C 1
ATOM 647 O O . LEU A 1 86 ? 2.304 -18.288 -18.475 1.00 88.50 86 LEU A O 1
ATOM 651 N N . ILE A 1 87 ? 1.530 -16.176 -18.509 1.00 88.06 87 ILE A N 1
ATOM 652 C CA . ILE A 1 87 ? 1.507 -16.039 -19.975 1.00 88.06 87 ILE A CA 1
ATOM 653 C C . ILE A 1 87 ? 2.897 -15.706 -20.510 1.00 88.06 87 ILE A C 1
ATOM 655 O O . ILE A 1 87 ? 3.350 -16.301 -21.484 1.00 88.06 87 ILE A O 1
ATOM 659 N N . ASP A 1 88 ? 3.551 -14.736 -19.881 1.00 80.38 88 ASP A N 1
ATOM 660 C CA . ASP A 1 88 ? 4.787 -14.143 -20.373 1.00 80.38 88 ASP A CA 1
ATOM 661 C C . ASP A 1 88 ? 6.047 -14.795 -19.792 1.00 80.38 88 ASP A C 1
ATOM 663 O O . ASP A 1 88 ? 7.143 -14.559 -20.300 1.00 80.38 88 ASP A O 1
ATOM 667 N N . GLY A 1 89 ? 5.901 -15.622 -18.752 1.00 74.31 89 GLY A N 1
ATOM 668 C CA . GLY A 1 89 ? 7.021 -16.261 -18.071 1.00 74.31 89 GLY A CA 1
ATOM 669 C C . GLY A 1 89 ? 7.977 -15.250 -17.431 1.00 74.31 89 GLY A C 1
ATOM 670 O O . GLY A 1 89 ? 7.595 -14.140 -17.052 1.00 74.31 89 GLY A O 1
ATOM 671 N N . ASP A 1 90 ? 9.241 -15.647 -17.281 1.00 72.12 90 ASP A N 1
ATOM 672 C CA . ASP A 1 90 ? 10.269 -14.784 -16.705 1.00 72.12 90 ASP A CA 1
ATOM 673 C C . ASP A 1 90 ? 10.755 -13.735 -17.723 1.00 72.12 90 ASP A C 1
ATOM 675 O O . ASP A 1 90 ? 11.566 -14.019 -18.602 1.00 72.12 90 ASP A O 1
ATOM 679 N N . LYS A 1 91 ? 10.255 -12.500 -17.593 1.00 68.69 91 LYS A N 1
ATOM 680 C CA . LYS A 1 91 ? 10.711 -11.325 -18.362 1.00 68.69 91 LYS A CA 1
ATOM 681 C C . LYS A 1 91 ? 11.800 -10.517 -17.646 1.00 68.69 91 LYS A C 1
ATOM 683 O O . LYS A 1 91 ? 12.122 -9.402 -18.063 1.00 68.69 91 LYS A O 1
ATOM 688 N N . TYR A 1 92 ? 12.365 -11.029 -16.552 1.00 64.38 92 TYR A N 1
ATOM 689 C CA . TYR A 1 92 ? 13.317 -10.274 -15.740 1.00 64.38 92 TYR A CA 1
ATOM 690 C C . TYR A 1 92 ? 14.602 -9.944 -16.506 1.00 64.38 92 TYR A C 1
ATOM 692 O O . TYR A 1 92 ? 15.134 -8.846 -16.350 1.00 64.38 92 TYR A O 1
ATOM 700 N N . GLU A 1 93 ? 15.061 -10.837 -17.386 1.00 62.25 93 GLU A N 1
ATOM 701 C CA . GLU A 1 93 ? 16.235 -10.602 -18.233 1.00 62.25 93 GLU A CA 1
ATOM 702 C C . GLU A 1 93 ? 16.018 -9.423 -19.197 1.00 62.25 93 GLU A C 1
ATOM 704 O O . GLU A 1 93 ? 16.841 -8.509 -19.262 1.00 62.25 93 GLU A O 1
ATOM 709 N N . GLU A 1 94 ? 14.865 -9.366 -19.864 1.00 66.88 94 GLU A N 1
ATOM 710 C CA . GLU A 1 94 ? 14.510 -8.279 -20.786 1.00 66.88 94 GLU A CA 1
ATOM 711 C C . GLU A 1 94 ? 14.401 -6.923 -20.059 1.00 66.88 94 GLU A C 1
ATOM 713 O O . GLU A 1 94 ? 14.897 -5.895 -20.533 1.00 66.88 94 GLU A O 1
ATOM 718 N N . ILE A 1 95 ? 13.820 -6.917 -18.855 1.00 68.31 95 ILE A N 1
ATOM 719 C CA . ILE A 1 95 ? 13.688 -5.715 -18.017 1.00 68.31 95 ILE A CA 1
ATOM 720 C C . ILE A 1 95 ? 15.043 -5.285 -17.426 1.00 68.31 95 ILE A C 1
ATOM 722 O O . ILE A 1 95 ? 15.311 -4.089 -17.286 1.00 68.31 95 ILE A O 1
ATOM 726 N N . ALA A 1 96 ? 15.917 -6.229 -17.071 1.00 61.16 96 ALA A N 1
ATOM 727 C CA . ALA A 1 96 ? 17.254 -5.935 -16.560 1.00 61.16 96 ALA A CA 1
ATOM 728 C C . ALA A 1 96 ? 18.148 -5.319 -17.647 1.00 61.16 96 ALA A C 1
ATOM 730 O O . ALA A 1 96 ? 18.864 -4.348 -17.377 1.00 61.16 96 ALA A O 1
ATOM 731 N N . ILE A 1 97 ? 18.047 -5.826 -18.880 1.00 63.16 97 ILE A N 1
ATOM 732 C CA . ILE A 1 97 ? 18.735 -5.277 -20.053 1.00 63.16 97 ILE A CA 1
ATOM 733 C C . ILE A 1 97 ? 18.217 -3.866 -20.363 1.00 63.16 97 ILE A C 1
ATOM 735 O O . ILE A 1 97 ? 19.025 -2.950 -20.523 1.00 63.16 97 ILE A O 1
ATOM 739 N N . SER A 1 98 ? 16.896 -3.644 -20.366 1.00 65.12 98 SER A N 1
ATOM 740 C CA . SER A 1 98 ? 16.317 -2.318 -20.651 1.00 65.12 98 SER A CA 1
ATOM 741 C C . SER A 1 98 ? 16.649 -1.262 -19.588 1.00 65.12 98 SER A C 1
ATOM 743 O O . SER A 1 98 ? 16.778 -0.081 -19.906 1.00 65.12 98 SER A O 1
ATOM 745 N N . LYS A 1 99 ? 16.869 -1.679 -18.332 1.00 64.88 99 LYS A N 1
ATOM 746 C CA . LYS A 1 99 ? 17.323 -0.814 -17.227 1.00 64.88 99 LYS A CA 1
ATOM 747 C C . LYS A 1 99 ? 18.848 -0.661 -17.133 1.00 64.88 99 LYS A C 1
ATOM 749 O O . LYS A 1 99 ? 19.333 -0.078 -16.164 1.00 64.88 99 LYS A O 1
ATOM 754 N N . GLY A 1 100 ? 19.610 -1.170 -18.105 1.00 56.50 100 GLY A N 1
ATOM 755 C CA . GLY A 1 100 ? 21.064 -0.994 -18.180 1.00 56.50 100 GLY A CA 1
ATOM 756 C C . GLY A 1 100 ? 21.871 -1.816 -17.168 1.00 56.50 100 GLY A C 1
ATOM 757 O O . GLY A 1 100 ? 23.035 -1.508 -16.923 1.00 56.50 100 GLY A O 1
ATOM 758 N N . ARG A 1 101 ? 21.299 -2.878 -16.582 1.00 58.34 101 ARG A N 1
ATOM 759 C CA . ARG A 1 101 ? 21.976 -3.764 -15.610 1.00 58.34 101 ARG A CA 1
ATOM 760 C C . ARG A 1 101 ? 22.744 -4.904 -16.295 1.00 58.34 101 ARG A C 1
ATOM 762 O O . ARG A 1 101 ? 22.678 -6.054 -15.885 1.00 58.34 101 ARG A O 1
ATOM 769 N N . VAL A 1 102 ? 23.470 -4.571 -17.362 1.00 50.94 102 VAL A N 1
ATOM 770 C CA . VAL A 1 102 ? 24.010 -5.503 -18.376 1.00 50.94 102 VAL A CA 1
ATOM 771 C C . VAL A 1 102 ? 25.182 -6.386 -17.886 1.00 50.94 102 VAL A C 1
ATOM 773 O O . VAL A 1 102 ? 25.566 -7.324 -18.581 1.00 50.94 102 VAL A O 1
ATOM 776 N N . ASN A 1 103 ? 25.748 -6.153 -16.695 1.00 49.34 103 ASN A N 1
ATOM 777 C CA . ASN A 1 103 ? 27.015 -6.789 -16.301 1.00 49.34 103 ASN A CA 1
ATOM 778 C C . ASN A 1 103 ? 26.940 -8.048 -15.411 1.00 49.34 103 ASN A C 1
ATOM 780 O O . ASN A 1 103 ? 27.964 -8.715 -15.300 1.00 49.34 103 ASN A O 1
ATOM 784 N N . ASP A 1 104 ? 25.790 -8.453 -14.864 1.00 51.44 104 ASP A N 1
ATOM 785 C CA . ASP A 1 104 ? 25.705 -9.653 -14.002 1.00 51.44 104 ASP A CA 1
ATOM 786 C C . ASP A 1 104 ? 25.164 -10.881 -14.750 1.00 51.44 104 ASP A C 1
ATOM 788 O O . ASP A 1 104 ? 24.063 -11.371 -14.513 1.00 51.44 104 ASP A O 1
ATOM 792 N N . ARG A 1 105 ? 25.964 -11.413 -15.679 1.00 48.50 105 ARG A N 1
ATOM 793 C CA . ARG A 1 105 ? 25.671 -12.657 -16.421 1.00 48.50 105 ARG A CA 1
ATOM 794 C C . ARG A 1 105 ? 26.013 -13.938 -15.636 1.00 48.50 105 ARG A C 1
ATOM 796 O O . ARG A 1 105 ? 26.613 -14.848 -16.199 1.00 48.50 105 ARG A O 1
ATOM 803 N N . GLY A 1 106 ? 25.670 -14.041 -14.350 1.00 48.72 106 GLY A N 1
ATOM 804 C CA . GLY A 1 106 ? 26.069 -15.236 -13.582 1.00 48.72 106 GLY A CA 1
ATOM 805 C C . GLY A 1 106 ? 25.250 -15.624 -12.359 1.00 48.72 106 GLY A C 1
ATOM 806 O O . GLY A 1 106 ? 25.118 -16.814 -12.097 1.00 48.72 106 GLY A O 1
ATOM 807 N N . HIS A 1 107 ? 24.652 -14.680 -11.635 1.00 46.34 107 HIS A N 1
ATOM 808 C CA . HIS A 1 107 ? 23.823 -14.991 -10.470 1.00 46.34 107 HIS A CA 1
ATOM 809 C C . HIS A 1 107 ? 22.652 -14.009 -10.412 1.00 46.34 107 HIS A C 1
ATOM 811 O O . HIS A 1 107 ? 22.778 -12.882 -9.952 1.00 46.34 107 HIS A O 1
ATOM 817 N N . TYR A 1 108 ? 21.500 -14.445 -10.926 1.00 53.06 108 TYR A N 1
ATOM 818 C CA . TYR A 1 108 ? 20.271 -13.642 -11.031 1.00 53.06 108 TYR A CA 1
ATOM 819 C C . TYR A 1 108 ? 19.699 -13.218 -9.667 1.00 53.06 108 TYR A C 1
ATOM 821 O O . TYR A 1 108 ? 18.975 -12.231 -9.563 1.00 53.06 108 TYR A O 1
ATOM 829 N N . HIS A 1 109 ? 20.091 -13.925 -8.611 1.00 55.25 109 HIS A N 1
ATOM 830 C CA . HIS A 1 109 ? 19.947 -13.510 -7.229 1.00 55.25 109 HIS A CA 1
ATOM 831 C C . HIS A 1 109 ? 21.286 -13.774 -6.549 1.00 55.25 109 HIS A C 1
ATOM 833 O O . HIS A 1 109 ? 21.707 -14.930 -6.466 1.00 55.25 109 HIS A O 1
ATOM 839 N N . ASP A 1 110 ? 21.945 -12.740 -6.029 1.00 61.16 110 ASP A N 1
ATOM 840 C CA . ASP A 1 110 ? 22.879 -12.989 -4.937 1.00 61.16 110 ASP A CA 1
ATOM 841 C C . ASP A 1 110 ? 22.050 -13.627 -3.820 1.00 61.16 110 ASP A C 1
ATOM 843 O O . ASP A 1 110 ? 21.092 -13.019 -3.332 1.00 61.16 110 ASP A O 1
ATOM 847 N N . LEU A 1 111 ? 22.382 -14.867 -3.433 1.00 62.66 111 LEU A N 1
ATOM 848 C CA . LEU A 1 111 ? 21.675 -15.581 -2.358 1.00 62.66 111 LEU A CA 1
ATOM 849 C C . LEU A 1 111 ? 21.629 -14.756 -1.063 1.00 62.66 111 LEU A C 1
ATOM 851 O O . LEU A 1 111 ? 20.793 -15.007 -0.196 1.00 62.66 111 LEU A O 1
ATOM 855 N N . TRP A 1 112 ? 22.537 -13.785 -0.925 1.00 65.75 112 TRP A N 1
ATOM 856 C CA . TRP A 1 112 ? 22.639 -12.940 0.243 1.00 65.75 112 TRP A CA 1
ATOM 857 C C . TRP A 1 112 ? 23.113 -11.523 -0.096 1.00 65.75 112 TRP A C 1
ATOM 859 O O . TRP A 1 112 ? 24.300 -11.282 -0.293 1.00 65.75 112 TRP A O 1
ATOM 869 N N . ILE A 1 113 ? 22.193 -10.555 -0.068 1.00 73.88 113 ILE A N 1
ATOM 870 C CA . ILE A 1 113 ? 22.514 -9.122 -0.123 1.00 73.88 113 ILE A CA 1
ATOM 871 C C . ILE A 1 113 ? 22.252 -8.516 1.258 1.00 73.88 113 ILE A C 1
ATOM 873 O O . ILE A 1 113 ? 21.120 -8.189 1.618 1.00 73.88 113 ILE A O 1
ATOM 877 N N . SER A 1 114 ? 23.313 -8.333 2.047 1.00 75.00 114 SER A N 1
ATOM 878 C CA . SER A 1 114 ? 23.218 -7.749 3.394 1.00 75.00 114 SER A CA 1
ATOM 879 C C . SER A 1 114 ? 22.776 -6.281 3.374 1.00 75.00 114 SER A C 1
ATOM 881 O O . SER A 1 114 ? 22.057 -5.844 4.269 1.00 75.00 114 SER A O 1
ATOM 883 N N . ALA A 1 115 ? 23.144 -5.532 2.331 1.00 79.88 115 ALA A N 1
ATOM 884 C CA . ALA A 1 115 ? 22.814 -4.113 2.187 1.00 79.88 115 ALA A CA 1
ATOM 885 C C . ALA A 1 115 ? 21.309 -3.848 1.974 1.00 79.88 115 ALA A C 1
ATOM 887 O O . ALA A 1 115 ? 20.804 -2.796 2.356 1.00 79.88 115 ALA A O 1
ATOM 888 N N . GLY A 1 116 ? 20.585 -4.802 1.380 1.00 80.88 116 GLY A N 1
ATOM 889 C CA . GLY A 1 116 ? 19.153 -4.700 1.084 1.00 80.88 116 GLY A CA 1
ATOM 890 C C . GLY A 1 116 ? 18.256 -5.306 2.163 1.00 80.88 116 GLY A C 1
ATOM 891 O O . GLY A 1 116 ? 17.053 -5.051 2.168 1.00 80.88 116 GLY A O 1
ATOM 892 N N . LEU A 1 117 ? 18.828 -6.075 3.096 1.00 86.44 117 LEU A N 1
ATOM 893 C CA . LEU A 1 117 ? 18.083 -6.788 4.133 1.00 86.44 117 LEU A CA 1
ATOM 894 C C . LEU A 1 117 ? 17.239 -5.852 5.020 1.00 86.44 117 LEU A C 1
ATOM 896 O O . LEU A 1 117 ? 16.058 -6.144 5.203 1.00 86.44 117 LEU A O 1
ATOM 900 N N . PRO A 1 118 ? 17.758 -4.714 5.532 1.00 89.00 118 PRO A N 1
ATOM 901 C CA . PRO A 1 118 ? 16.959 -3.823 6.374 1.00 89.00 118 PRO A CA 1
ATOM 902 C C . PRO A 1 118 ? 15.789 -3.195 5.612 1.00 89.00 118 PRO A C 1
ATOM 904 O O . PRO A 1 118 ? 14.704 -3.041 6.167 1.00 89.00 118 PRO A O 1
ATOM 907 N N . LEU A 1 119 ? 15.990 -2.874 4.330 1.00 88.56 119 LEU A N 1
ATOM 908 C CA . LEU A 1 119 ? 14.944 -2.323 3.471 1.00 88.56 119 LEU A CA 1
ATOM 909 C C . LEU A 1 119 ? 13.854 -3.365 3.197 1.00 88.56 119 LEU A C 1
ATOM 911 O O . LEU A 1 119 ? 12.673 -3.062 3.333 1.00 88.56 119 LEU A O 1
ATOM 915 N N . ALA A 1 120 ? 14.246 -4.595 2.857 1.00 87.19 120 ALA A N 1
ATOM 916 C CA . ALA A 1 120 ? 13.314 -5.693 2.630 1.00 87.19 120 ALA A CA 1
ATOM 917 C C . ALA A 1 120 ? 12.504 -6.008 3.896 1.00 87.19 120 ALA A C 1
ATOM 919 O O . ALA A 1 120 ? 11.281 -6.089 3.835 1.00 87.19 120 ALA A O 1
ATOM 920 N N . LEU A 1 121 ? 13.166 -6.104 5.054 1.00 90.19 121 LEU A N 1
ATOM 921 C CA . LEU A 1 121 ? 12.499 -6.297 6.343 1.00 90.19 121 LEU A CA 1
ATOM 922 C C . LEU A 1 121 ? 11.552 -5.141 6.677 1.00 90.19 121 LEU A C 1
ATOM 924 O O . LEU A 1 121 ? 10.448 -5.388 7.153 1.00 90.19 121 LEU A O 1
ATOM 928 N N . GLY A 1 122 ? 11.947 -3.897 6.393 1.00 90.44 122 GLY A N 1
ATOM 929 C CA . GLY A 1 122 ? 11.099 -2.722 6.580 1.00 90.44 122 GLY A CA 1
ATOM 930 C C . GLY A 1 122 ? 9.846 -2.753 5.704 1.00 90.44 122 GLY A C 1
ATOM 931 O O . GLY A 1 122 ? 8.751 -2.511 6.202 1.00 90.44 122 GLY A O 1
ATOM 932 N N . LEU A 1 123 ? 9.984 -3.110 4.424 1.00 89.88 123 LEU A N 1
ATOM 933 C CA . LEU A 1 123 ? 8.858 -3.243 3.495 1.00 89.88 123 LEU A CA 1
ATOM 934 C C . LEU A 1 123 ? 7.919 -4.384 3.899 1.00 89.88 123 LEU A C 1
ATOM 936 O O . LEU A 1 123 ? 6.707 -4.189 3.945 1.00 89.88 123 LEU A O 1
ATOM 940 N N . VAL A 1 124 ? 8.466 -5.552 4.245 1.00 90.00 124 VAL A N 1
ATOM 941 C CA . VAL A 1 124 ? 7.675 -6.691 4.730 1.00 90.00 124 VAL A CA 1
ATOM 942 C C . VAL A 1 124 ? 6.949 -6.307 6.020 1.00 90.00 124 VAL A C 1
ATOM 944 O O . VAL A 1 124 ? 5.732 -6.446 6.098 1.00 90.00 124 VAL A O 1
ATOM 947 N N . GLY A 1 125 ? 7.649 -5.737 7.002 1.00 90.38 125 GLY A N 1
ATOM 948 C CA . GLY A 1 125 ? 7.044 -5.267 8.250 1.00 90.38 125 GLY A CA 1
ATOM 949 C C . GLY A 1 125 ? 5.933 -4.241 8.019 1.00 90.38 125 GLY A C 1
ATOM 950 O O . GLY A 1 125 ? 4.867 -4.344 8.621 1.00 90.38 125 GLY A O 1
ATOM 951 N N . PHE A 1 126 ? 6.136 -3.307 7.086 1.00 88.00 126 PHE A N 1
ATOM 952 C CA . PHE A 1 126 ? 5.130 -2.323 6.695 1.00 88.00 126 PHE A CA 1
ATOM 953 C C . PHE A 1 126 ? 3.864 -2.974 6.124 1.00 88.00 126 PHE A C 1
ATOM 955 O O . PHE A 1 126 ? 2.764 -2.589 6.512 1.00 88.00 126 PHE A O 1
ATOM 962 N N . THR A 1 127 ? 3.988 -4.000 5.271 1.00 87.62 127 THR A N 1
ATOM 963 C CA . THR A 1 127 ? 2.812 -4.702 4.714 1.00 87.62 127 THR A CA 1
ATOM 964 C C . THR A 1 127 ? 1.962 -5.420 5.765 1.00 87.62 127 THR A C 1
ATOM 966 O O . THR A 1 127 ? 0.769 -5.616 5.547 1.00 87.62 127 THR A O 1
ATOM 969 N N . PHE A 1 128 ? 2.541 -5.753 6.922 1.00 86.31 128 PHE A N 1
ATOM 970 C CA . PHE A 1 128 ? 1.829 -6.341 8.061 1.00 86.31 128 PHE A CA 1
ATOM 971 C C . PHE A 1 128 ? 1.479 -5.314 9.156 1.00 86.31 128 PHE A C 1
ATOM 973 O O . PHE A 1 128 ? 0.912 -5.677 10.189 1.00 86.31 128 PHE A O 1
ATOM 980 N N . SER A 1 129 ? 1.762 -4.023 8.941 1.00 84.44 129 SER A N 1
ATOM 981 C CA . SER A 1 129 ? 1.439 -2.950 9.885 1.00 84.44 129 SER A CA 1
ATOM 982 C C . SER A 1 129 ? -0.013 -2.487 9.720 1.00 84.44 129 SER A C 1
ATOM 984 O O . SER A 1 129 ? -0.327 -1.494 9.068 1.00 84.44 129 SER A O 1
ATOM 986 N N . GLY A 1 130 ? -0.935 -3.258 10.302 1.00 83.31 130 GLY A N 1
ATOM 987 C CA . GLY A 1 130 ? -2.358 -2.906 10.416 1.00 83.31 130 GLY A CA 1
ATOM 988 C C . GLY A 1 130 ? -2.785 -2.515 11.834 1.00 83.31 130 GLY A C 1
ATOM 989 O O . GLY A 1 130 ? -3.929 -2.124 12.056 1.00 83.31 130 GLY A O 1
ATOM 990 N N . HIS A 1 131 ? -1.890 -2.615 12.819 1.00 88.50 131 HIS A N 1
ATOM 991 C CA . HIS A 1 131 ? -2.246 -2.508 14.238 1.00 88.50 131 HIS A CA 1
ATOM 992 C C . HIS A 1 131 ? -2.780 -1.126 14.632 1.00 88.50 131 HIS A C 1
ATOM 994 O O . HIS A 1 131 ? -3.644 -1.027 15.502 1.00 88.50 131 HIS A O 1
ATOM 1000 N N . ALA A 1 132 ? -2.303 -0.062 13.980 1.00 86.69 132 ALA A N 1
ATOM 1001 C CA . ALA A 1 132 ? -2.683 1.310 14.299 1.00 86.69 132 ALA A CA 1
ATOM 1002 C C . ALA A 1 132 ? -4.177 1.587 14.063 1.00 86.69 132 ALA A C 1
ATOM 1004 O O . ALA A 1 132 ? -4.762 2.429 14.741 1.00 86.69 132 ALA A O 1
ATOM 1005 N N . VAL A 1 133 ? -4.809 0.859 13.134 1.00 86.62 133 VAL A N 1
ATOM 1006 C CA . VAL A 1 133 ? -6.218 1.059 12.762 1.00 86.62 133 VAL A CA 1
ATOM 1007 C C . VAL A 1 133 ? -7.179 0.104 13.469 1.00 86.62 133 VAL A C 1
ATOM 1009 O O . VAL A 1 133 ? -8.382 0.365 13.489 1.00 86.62 133 VAL A O 1
ATOM 1012 N N . VAL A 1 134 ? -6.681 -0.972 14.090 1.00 87.12 134 VAL A N 1
ATOM 1013 C CA . VAL A 1 134 ? -7.516 -1.997 14.743 1.00 87.12 134 VAL A CA 1
ATOM 1014 C C . VAL A 1 134 ? -8.467 -1.408 15.798 1.00 87.12 134 VAL A C 1
ATOM 1016 O O . VAL A 1 134 ? -9.665 -1.695 15.720 1.00 87.12 134 VAL A O 1
ATOM 1019 N N . PRO A 1 135 ? -8.026 -0.540 16.734 1.00 86.38 135 PRO A N 1
ATOM 1020 C CA . PRO A 1 135 ? -8.933 0.049 17.722 1.00 86.38 135 PRO A CA 1
ATOM 1021 C C . PRO A 1 135 ? -10.030 0.909 17.084 1.00 86.38 135 PRO A C 1
ATOM 1023 O O . PRO A 1 135 ? -11.183 0.879 17.513 1.00 86.38 135 PRO A O 1
ATOM 1026 N N . SER A 1 136 ? -9.697 1.654 16.025 1.00 85.25 136 SER A N 1
ATOM 1027 C CA . SER A 1 136 ? -10.660 2.480 15.292 1.00 85.25 136 SER A CA 1
ATOM 1028 C C . SER A 1 136 ? -11.705 1.629 14.568 1.00 85.25 136 SER A C 1
ATOM 1030 O O . SER A 1 136 ? -12.884 1.989 14.564 1.00 85.25 136 SER A O 1
ATOM 1032 N N . ILE A 1 137 ? -11.302 0.487 14.001 1.00 86.44 137 ILE A N 1
ATOM 1033 C CA . ILE A 1 137 ? -12.215 -0.478 13.374 1.00 86.44 137 ILE A CA 1
ATOM 1034 C C . ILE A 1 137 ? -13.125 -1.109 14.435 1.00 86.44 137 ILE A C 1
ATOM 1036 O O . ILE A 1 137 ? -14.340 -1.141 14.240 1.00 86.44 137 ILE A O 1
ATOM 1040 N N . TYR A 1 138 ? -12.566 -1.528 15.577 1.00 85.56 138 TYR A N 1
ATOM 1041 C CA . TYR A 1 138 ? -13.319 -2.080 16.709 1.00 85.56 138 TYR A CA 1
ATOM 1042 C C . TYR A 1 138 ? -14.424 -1.134 17.192 1.00 85.56 138 TYR A C 1
ATOM 1044 O O . TYR A 1 138 ? -15.587 -1.525 17.267 1.00 85.56 138 TYR A O 1
ATOM 1052 N N . CYS A 1 139 ? -14.094 0.139 17.427 1.00 84.06 139 CYS A N 1
ATOM 1053 C CA . CYS A 1 139 ? -15.075 1.148 17.833 1.00 84.06 139 CYS A CA 1
ATOM 1054 C C . CYS A 1 139 ? -16.109 1.478 16.741 1.00 84.06 139 CYS A C 1
ATOM 1056 O O . CYS A 1 139 ? -17.197 1.955 17.057 1.00 84.06 139 CYS A O 1
ATOM 1058 N N . SER A 1 140 ? -15.786 1.237 15.467 1.00 82.88 140 SER A N 1
ATOM 1059 C CA . SER A 1 140 ? -16.679 1.506 14.329 1.00 82.88 140 SER A CA 1
ATOM 1060 C C . SER A 1 140 ? -17.617 0.336 13.998 1.00 82.88 140 SER A C 1
ATOM 1062 O O . SER A 1 140 ? -18.533 0.490 13.186 1.00 82.88 140 SER A O 1
ATOM 1064 N N . MET A 1 141 ? -17.418 -0.841 14.601 1.00 84.50 141 MET A N 1
ATOM 1065 C CA . MET A 1 141 ? -18.259 -2.013 14.366 1.00 84.50 141 MET A CA 1
ATOM 1066 C C . MET A 1 141 ? -19.636 -1.880 15.022 1.00 84.50 141 MET A C 1
ATOM 1068 O O . MET A 1 141 ? -19.767 -1.555 16.197 1.00 84.50 141 MET A O 1
ATOM 1072 N N . LYS A 1 142 ? -20.690 -2.245 14.278 1.00 85.88 142 LYS A N 1
ATOM 1073 C CA . LYS A 1 142 ? -22.067 -2.301 14.806 1.00 85.88 142 LYS A CA 1
ATOM 1074 C C . LYS A 1 142 ? -22.229 -3.339 15.928 1.00 85.88 142 LYS A C 1
ATOM 1076 O O . LYS A 1 142 ? -23.105 -3.187 16.775 1.00 85.88 142 LYS A O 1
ATOM 1081 N N . LYS A 1 143 ? -21.424 -4.406 15.905 1.00 88.75 143 LYS A N 1
ATOM 1082 C CA . LYS A 1 143 ? -21.392 -5.482 16.906 1.00 88.75 143 LYS A CA 1
ATOM 1083 C C . LYS A 1 143 ? -19.934 -5.792 17.267 1.00 88.75 143 LYS A C 1
ATOM 1085 O O . LYS A 1 143 ? -19.331 -6.640 16.615 1.00 88.75 143 LYS A O 1
ATOM 1090 N N . PRO A 1 144 ? -19.360 -5.126 18.281 1.00 84.19 144 PRO A N 1
ATOM 1091 C CA . PRO A 1 144 ? -17.954 -5.317 18.645 1.00 84.19 144 PRO A CA 1
ATOM 1092 C C . PRO A 1 144 ? -17.622 -6.761 19.053 1.00 84.19 144 PRO A C 1
ATOM 1094 O O . PRO A 1 144 ? -16.520 -7.227 18.792 1.00 84.19 144 PRO A O 1
ATOM 1097 N N . GLN A 1 145 ? -18.594 -7.507 19.601 1.00 84.25 145 GLN A N 1
ATOM 1098 C CA . GLN A 1 145 ? -18.420 -8.926 19.945 1.00 84.25 145 GLN A CA 1
ATOM 1099 C C . GLN A 1 145 ? -18.151 -9.857 18.749 1.00 84.25 145 GLN A C 1
ATOM 1101 O O . GLN A 1 145 ? -17.734 -10.992 18.948 1.00 84.25 145 GLN A O 1
ATOM 1106 N N . ASP A 1 146 ? -18.414 -9.419 17.513 1.00 87.25 146 ASP A N 1
ATOM 1107 C CA . ASP A 1 146 ? -18.112 -10.221 16.324 1.00 87.25 146 ASP A CA 1
ATOM 1108 C C . ASP A 1 146 ? -16.659 -10.026 15.848 1.00 87.25 146 ASP A C 1
ATOM 1110 O O . ASP A 1 146 ? -16.219 -10.757 14.967 1.00 87.25 146 ASP A O 1
ATOM 1114 N N . PHE A 1 147 ? -15.889 -9.107 16.449 1.00 83.81 147 PHE A N 1
ATOM 1115 C CA . PHE A 1 147 ? -14.494 -8.861 16.067 1.00 83.81 147 PHE A CA 1
ATOM 1116 C C . PHE A 1 147 ? -13.607 -10.101 16.230 1.00 83.81 147 PHE A C 1
ATOM 1118 O O . PHE A 1 147 ? -12.834 -10.418 15.333 1.00 83.81 147 PHE A O 1
ATOM 1125 N N . GLU A 1 148 ? -13.780 -10.855 17.319 1.00 83.62 148 GLU A N 1
ATOM 1126 C CA . GLU A 1 148 ? -13.025 -12.092 17.579 1.00 83.62 148 GLU A CA 1
ATOM 1127 C C . GLU A 1 148 ? -13.310 -13.209 16.565 1.00 83.62 148 GLU A C 1
ATOM 1129 O O . GLU A 1 148 ? -12.539 -14.152 16.466 1.00 83.62 148 GLU A O 1
ATOM 1134 N N . LYS A 1 149 ? -14.410 -13.123 15.805 1.00 84.88 149 LYS A N 1
ATOM 1135 C CA . LYS A 1 149 ? -14.712 -14.078 14.725 1.00 84.88 149 LYS A CA 1
ATOM 1136 C C . LYS A 1 149 ? -14.087 -13.678 13.388 1.00 84.88 149 LYS A C 1
ATOM 1138 O O . LYS A 1 149 ? -14.133 -14.470 12.452 1.00 84.88 149 LYS A O 1
ATOM 1143 N N . MET A 1 150 ? -13.628 -12.432 13.261 1.00 77.00 150 MET A N 1
ATOM 1144 C CA . MET A 1 150 ? -13.096 -11.865 12.016 1.00 77.00 150 MET A CA 1
ATOM 1145 C C . MET A 1 150 ? -11.566 -11.878 11.956 1.00 77.00 150 MET A C 1
ATOM 1147 O O . MET A 1 150 ? -11.021 -11.786 10.856 1.00 77.00 150 MET A O 1
ATOM 1151 N N . VAL A 1 151 ? -10.905 -11.934 13.115 1.00 66.62 151 VAL A N 1
ATOM 1152 C CA . VAL A 1 151 ? -9.446 -12.070 13.275 1.00 66.62 151 VAL A CA 1
ATOM 1153 C C . VAL A 1 151 ? -9.077 -13.546 13.307 1.00 66.62 151 VAL A C 1
ATOM 1155 O O . VAL A 1 151 ? -8.064 -13.895 12.666 1.00 66.62 151 VAL A O 1
#

Organism: NCBI:txid49249

pLDDT: mean 79.89, std 11.91, range [46.34, 95.94]

Sequence (151 aa):
EKGCICISSVLYFELFSVLCIFIVSLGDHLHLLIPSISMTSHMIIVAHTLIIPTALLRTPRHLSYLSVVGTVATIAVVLAVVLTCLIDGDKYEEIAISKGRVNDRGHYHDLWISAGLPLALGLVGFTFSGHAVVPSIYCSMKKPQDFEKMV

Foldseek 3Di:
DVVVVVVLVVLVVLVVVVVVVVLLVQLVVVCVVCVPDDSVVSSVVSVVVVVVCVVVPPDVVVVVVVVVVVVVVVVVVVVVVVVCCVPVPDCVVVVCVVVVVPPPPDCPDPPDDPVCVVVVVVVVVSVVPPVSCVVVVLVVDPDNVCVVVVD

Radius of gyration: 20.5 Å; chains: 1; bounding box: 49×36×52 Å

Secondary structure (DSSP, 8-state):
-HHHHHHHHHHHHHHHHHHHHHHHHHHHHHHHH-TTS-HHHHHHHHHHHHHHHHHH--SHHHHHHHHHHHHHHHHHHHHHHHHHHHHH---HHHHHHHTT-TT--S-SS-S--TTTHHHHHHHHHHHT--TTTHHHHHHH-S-GGGGGGT-

=== Feature glossary ===
The record interleaves many kinds of information about one protein. Here is each kind framed as the question it answers.

Q: Are the domains correctly placed relative to each other?
A: Predicted aligned error is AlphaFold's pairwise confidence. Unlike pLDDT (per-residue), PAE is per-residue-pair and captures whether two parts of the structure are correctly placed relative to each other. Units are ångströms of expected positional error.

Q: Which residues are in helices, strands, or loops?
A: Eight-state secondary structure (DSSP): H is the canonical α-helix, G the tighter 3₁₀-helix, I the wider π-helix; E/B are β-structure, T and S are turns and bends, and '-' is everything else. DSSP derives these from the pattern of main-chain N–H···O=C hydrogen bonds, not from the sequence.

Q: What if only a Cα trace is available?
A: P-SEA three-state annotation labels each residue as helix, strand, or coil based purely on the geometry of the Cα trace. It serves as a fallback when the full backbone (and thus DSSP) is unavailable.

Q: What are the backbone torsion angles?
A: φ (phi) and ψ (psi) are the two rotatable backbone dihedrals per residue: φ is the C(i-1)–N–Cα–C torsion, ψ is the N–Cα–C–N(i+1) torsion, both in degrees on (−180°, 180°]. α-helical residues cluster near (−60°, −45°); β-strand residues near (−120°, +130°). A Ramachandran plot is simply a scatter of (φ, ψ) for every residue.

Q: What known structures does this most resemble?
A: Structural nearest neighbors (via Foldseek easy-search vs the PDB). Reported per hit: target PDB id, E-value, and alignment TM-score. A TM-score above ~0.5 is the conventional threshold for 'same fold'.

Q: What family and function is it annotated with?
A: Database cross-references. InterPro integrates a dozen domain/family signature databases into unified entries with residue-range hits. GO terms attach function/process/location labels with evidence codes. CATH codes position the fold in a four-level structural taxonomy. Organism is the NCBI-taxonomy species name.

Q: Which residues are buried vs exposed?
A: Solvent accessibility: the surface area of each residue that a 1.4 Å water probe can touch, in Å². When only backbone atoms are present the absolute values are lower than full-atom SASA (side chains contribute most of the area) and are flagged as backbone-only.

Q: What do the diagnostic plots show?
A: Three diagnostic plots accompany the record. The Cα contact map visualizes the tertiary structure as a 2D adjacency matrix (8 Å cutoff, sequence-local contacts suppressed). The Ramachandran plot shows the distribution of backbone (φ, ψ) torsions, with points in the α and β basins reflecting secondary structure content. The PAE plot shows AlphaFold's inter-residue confidence as a color matrix.

Q: What is the amino-acid chain?
A: The amino-acid sequence is the protein's primary structure: the linear order of residues from the N-terminus to the C-terminus, written in one-letter code. Everything else here — the 3D coordinates, the secondary structure, the domain annotations — is ultimately a consequence of this string.

Q: What do the rendered images show?
A: The six renders are orthographic views along the three Cartesian axes in both directions. Representation (cartoon, sticks, or surface) and color scheme (sequence-rainbow or by-chain) vary across proteins so the training set covers all the common visualization conventions.

Q: Where is each backbone atom in 3D?
A: The mmCIF table is the protein's shape written out atom by atom. For each backbone N, Cα, C, and carbonyl O, it records an (x, y, z) coordinate triple in Å plus the residue type, chain letter, and residue number.

Q: How mobile is each atom in the crystal?
A: For experimental (PDB) structures, the B-factor (temperature factor) quantifies the positional spread of each atom in the crystal — a combination of thermal vibration and static disorder — in units of Å². High B-factors mark flexible loops or poorly resolved regions; low B-factors mark the rigid, well-ordered core.

Q: How big and how compact is the whole molecule?
A: Three whole-structure scalars: the radius of gyration (RMS distance of Cα from centroid, in Å), the count of Cα–Cα con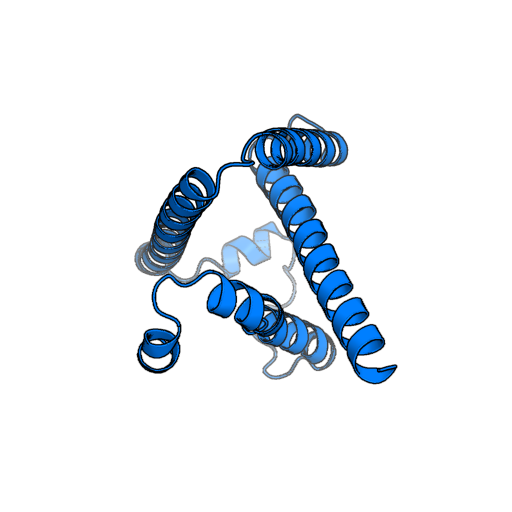tacts (pairs closer than 8 Å and separated by more than four residues in sequence — i.e. tertiary, not local, contacts), and the bounding-box dimensions. Together they distinguish compact globular folds from extended fibres or disordered chains.

Q: What does the local fold look like, residue by residue?
A: A 3Di character summarizes, for each residue, the relative orientation of the Cα frame of its nearest spatial neighbor. Because it encodes fold topology rather than chemistry, 3Di alignments detect remote structural similarity that sequence alignment misses.

Q: How confident is the AlphaFold model at each residue?
A: For AlphaFold models, the B-factor field carries pLDDT — the model's own estimate of local accuracy on a 0–100 scale. Regions with pLDDT<50 should be treated as essentially unmodeled; they often correspond to intrinsically disordered segments.